Protein 2JKU (pdb70)

Organism: Homo sapiens (NCBI:txid9606)

Sequence (35 aa):
TSSSVLLRSPMPGVVVAVSVKPGDAVAEGQEIICVIEA

Radius of gyration: 10.78 Å; Cα con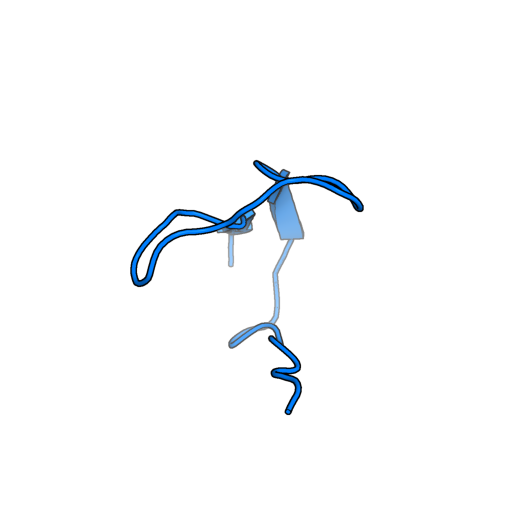tacts (8 Å, |Δi|>4): 30; chains: 1; bounding box: 30×16×17 Å

InterPro domains:
  IPR000089 Biotin/lipoyl attachment [PF00364] (661-727)
  IPR000089 Biotin/lipoyl attachment [PS50968] (653-728)
  IPR001882 Biotin-binding site [PS00188] (684-701)
  IPR005479 Carbamoyl phosphate synthase, ATP-binding domain [PF02786] (176-384)
  IPR005479 Carbamoyl phosphate synthase, ATP-binding domain [PS00866] (214-228)
  IPR005479 Carbamoyl phosphate synthase, ATP-binding domain [PS00867] (347-354)
  IPR005481 Biotin carboxylase-like, N-terminal domain [PF00289] (63-171)
  IPR005482 Biotin carboxylase, C-terminal [PF02785] (397-505)
  IPR005482 Biotin carboxylase, C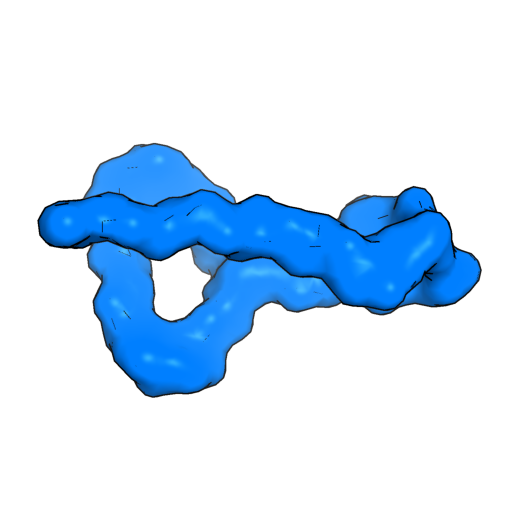-terminal [SM00878] (397-505)
  IPR011053 Single hybrid motif [SSF51230] (648-728)
  IPR011054 Rudiment single hybrid motif [SSF51246] (392-508)
  IPR011761 ATP-grasp fold [PS50975] (181-378)
  IPR011764 Biotin carboxylation domain [PS50979] (62-509)
  IPR013815 ATP-grasp fold, subdomain 1 [G3DSA:3.30.1490.20] (193-263)
  IPR016185 Pre-ATP-grasp domain superfamily [SSF52440] (39-174)
  IPR041265 Propionyl-coenzyme A carboxylase, BT domain [PF18140] (525-653)
  IPR050856 Biotin-dependent Carboxylase Complex [PTHR18866] (57-728)

B-factor: mean 18.81, std 12.74, range [7.43, 69.03]

GO terms:
  GO:1901290 succinyl-CoA biosynthetic process (P, IDA)
  GO:0004658 propionyl-CoA carboxylase activity (F, IDA)
  GO:0005759 mitochondrial matrix (C, IDA)
  GO:0005759 mitochondrial matrix (C, EXP)
  GO:0019626 short-chain fatty acid catabolic process (P, IC)
  GO:0004658 propionyl-CoA carboxylase activity (F, IMP)
  GO:0009374 biotin binding (F, TAS)
  GO:0005739 mitochondrion (C, HTP)
  GO:0005759 mitochondrial matrix (C, TAS)
  GO:0005829 cytosol (C, TAS)
  GO:0005515 protein binding (F, IPI)
  GO:0005739 mitochondrion (C, IDA)
  GO:0019899 enzym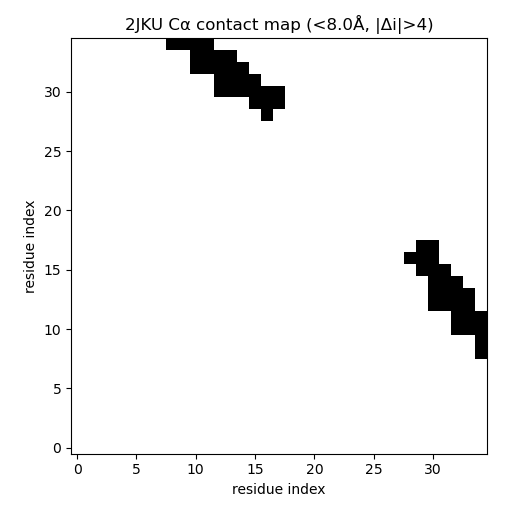e binding (F, IPI)

Nearest PDB structures (foldseek):
  2jku-assembly1_A-2  TM=1.028E+00  e=1.042E-03  Homo sapiens
  2k7v-assembly1_B  TM=7.470E-01  e=1.333E+00  Escherichia coli K-12

Secondary structure (DSSP, 8-state):
-------SSS-EEEEE---TT----TT---EEEE-

Foldseek 3Di:
DDDDDDDPDDFAWDDADDDPPDDDDVPDDGTDTDD

Solvent-accessible surface area: 3312 Å² total; per-residue (Å²): 201,101,100,107,128,197,68,122,69,125,43,101,87,72,45,99,62,39,148,138,85,72,90,84,66,178,72,85,100,57,50,64,40,105,114

Structure (mmCIF, N/CA/C/O backbone):
data_2JKU
#
_entry.id   2JKU
#
_cell.length_a   56.107
_cell.length_b   56.107
_cell.length_c   58.083
_cell.angle_alpha   90.00
_cell.angle_beta   90.00
_cell.angle_gamma   120.00
#
_symmetry.space_group_name_H-M   'P 64 2 2'
#
loop_
_entity.id
_entity.type
_entity.pdbx_description
1 polymer 'PROPIONYL-COA CARBOXYLASE ALPHA CHAIN, MITOCHONDRIAL'
2 non-polymer 'TETRAETHYLENE GLYCOL'
3 water water
#
loop_
_atom_site.group_PDB
_atom_site.id
_atom_site.type_symbol
_atom_site.label_atom_id
_atom_site.label_alt_id
_atom_site.label_comp_id
_atom_site.label_asym_id
_atom_site.label_entity_id
_atom_site.label_seq_id
_atom_site.pdbx_PDB_ins_code
_atom_site.Cartn_x
_atom_site.Cartn_y
_atom_site.Cartn_z
_atom_site.occupancy
_atom_site.B_iso_or_equiv
_atom_site.auth_seq_id
_atom_site.auth_comp_id
_atom_site.auth_asym_id
_atom_site.auth_atom_id
_atom_site.pdbx_PDB_model_num
ATOM 1 N N . THR A 1 24 ? -43.839 1.438 3.777 1.00 40.42 633 THR A N 1
ATOM 2 C CA . THR A 1 24 ? -44.011 2.569 2.820 1.00 37.71 633 THR A CA 1
ATOM 3 C C . T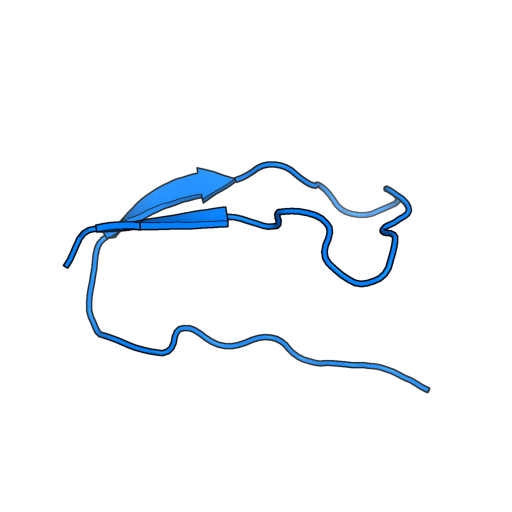HR A 1 24 ? -42.712 3.362 2.578 1.00 34.07 633 THR A C 1
ATOM 4 O O . THR A 1 24 ? -42.616 4.100 1.598 1.00 31.12 633 THR A O 1
ATOM 8 N N . SER A 1 25 ? -41.730 3.232 3.466 1.00 31.65 634 SER A N 1
ATOM 9 C CA . SER A 1 25 ? -40.502 4.022 3.343 1.00 29.80 634 SER A CA 1
ATOM 10 C C . SER A 1 25 ? -39.236 3.185 3.469 1.00 26.77 634 SER A C 1
ATOM 11 O O . SER A 1 25 ? -39.224 2.133 4.124 1.00 30.91 634 SER A O 1
ATOM 14 N N . SER A 1 26 ? -38.174 3.683 2.845 1.00 20.54 635 SER A N 1
ATOM 15 C CA A SER A 1 26 ? -36.869 3.035 2.830 0.50 17.11 635 SER A CA 1
ATOM 16 C CA B SER A 1 26 ? -36.889 3.020 2.878 0.50 16.89 635 SER A CA 1
ATOM 17 C C . SER A 1 26 ? -35.873 3.974 3.492 1.00 13.63 635 SER A C 1
ATOM 18 O O . SER A 1 26 ? -35.863 5.173 3.194 1.00 15.71 635 SER A O 1
ATOM 23 N N . VAL A 1 27 ? -35.044 3.438 4.379 1.00 10.66 636 VAL A N 1
ATOM 24 C CA . VAL A 1 27 ? -33.989 4.192 5.009 1.00 9.43 636 VAL A CA 1
ATOM 25 C C . VAL A 1 27 ? -32.679 3.655 4.456 1.00 10.03 636 VAL A C 1
ATOM 26 O O . VAL A 1 27 ? -32.365 2.483 4.643 1.00 10.79 636 VAL A O 1
ATOM 30 N N . LEU A 1 28 ? -31.938 4.500 3.745 1.00 9.00 637 LEU A N 1
ATOM 31 C CA A LEU A 1 28 ? -30.665 4.086 3.196 0.50 8.56 637 LEU A CA 1
ATOM 32 C CA B LEU A 1 28 ? -30.649 4.138 3.163 0.50 8.86 637 LEU A CA 1
ATOM 33 C C . LEU A 1 28 ? -29.548 4.510 4.140 1.00 8.10 637 LEU A C 1
ATOM 34 O O . LEU A 1 28 ? -29.525 5.637 4.625 1.00 9.94 637 LEU A O 1
ATOM 43 N N . ARG A 1 29 ? -28.637 3.575 4.383 1.00 8.13 638 ARG A N 1
ATOM 44 C CA . ARG A 1 29 ? -27.522 3.751 5.293 1.00 8.12 638 ARG A CA 1
ATOM 45 C C . ARG A 1 29 ? -26.190 3.532 4.578 1.00 7.81 638 ARG A C 1
ATOM 46 O O . ARG A 1 29 ? -26.112 2.839 3.567 1.00 9.54 638 ARG A O 1
ATOM 54 N N . SER A 1 30 ? -25.127 4.115 5.111 1.00 7.63 639 SER A N 1
ATOM 55 C CA . SER A 1 30 ? -23.818 3.877 4.545 1.00 8.27 639 SER A CA 1
ATOM 56 C C . SER A 1 30 ? -23.394 2.435 4.775 1.00 8.92 639 SER A C 1
ATOM 57 O O . SER A 1 30 ? -23.542 1.914 5.871 1.00 9.44 639 SER A O 1
ATOM 60 N N . PRO A 1 31 ? -22.826 1.800 3.751 1.00 10.35 640 PRO A N 1
ATOM 61 C CA . PRO A 1 31 ? -22.316 0.451 3.946 1.00 11.40 640 PRO A CA 1
ATOM 62 C C . PRO A 1 31 ? -20.897 0.390 4.531 1.00 11.50 640 PRO A C 1
ATOM 63 O O . PRO A 1 31 ? -20.387 -0.691 4.797 1.00 11.10 640 PRO A O 1
ATOM 67 N N . MET A 1 32 ? -20.267 1.538 4.750 1.00 11.11 641 MET A N 1
ATOM 68 C CA . MET A 1 32 ? -18.877 1.552 5.184 1.00 12.05 641 MET A CA 1
ATOM 69 C C . MET A 1 32 ? -18.524 2.870 5.857 1.00 11.38 641 MET A C 1
ATOM 70 O O . MET A 1 32 ? -19.176 3.884 5.616 1.00 11.86 641 MET A O 1
ATOM 75 N N . PRO A 1 33 ? -17.480 2.860 6.692 1.00 11.68 642 PRO A N 1
ATOM 76 C CA . PRO A 1 33 ? -16.921 4.144 7.075 1.00 12.18 642 PRO A CA 1
ATOM 77 C C . PRO A 1 33 ? -16.289 4.846 5.870 1.00 11.20 642 PRO A C 1
ATOM 78 O O . PRO A 1 33 ? -15.639 4.214 5.030 1.00 13.12 642 PRO A O 1
ATOM 82 N N . GLY A 1 34 ? -16.483 6.151 5.788 1.00 10.11 643 GLY A N 1
ATOM 83 C CA . GLY A 1 34 ? -15.926 6.898 4.697 1.00 10.54 643 GLY A CA 1
ATOM 84 C C . GLY A 1 34 ? -16.292 8.357 4.748 1.00 9.94 643 GLY A C 1
ATOM 85 O O . GLY A 1 34 ? -16.723 8.879 5.785 1.00 11.19 643 GLY A O 1
ATOM 86 N N . VAL A 1 35 ? -16.093 9.011 3.614 1.00 11.21 644 VAL A N 1
ATOM 87 C CA . VAL A 1 35 ? -16.428 10.406 3.442 1.00 11.04 644 VAL A CA 1
ATOM 88 C C . VAL A 1 35 ? -17.334 10.523 2.230 1.00 11.05 644 VAL A C 1
ATOM 89 O O . VAL A 1 35 ? -17.063 9.933 1.194 1.00 11.62 644 VAL A O 1
ATOM 93 N N . VAL A 1 36 ? -18.407 11.288 2.376 1.00 10.09 645 VAL A N 1
ATOM 94 C CA . VAL A 1 36 ? -19.339 11.512 1.299 1.00 10.02 645 VAL A CA 1
ATOM 95 C C . VAL A 1 36 ? -18.679 12.456 0.296 1.00 11.38 645 VAL A C 1
ATOM 96 O O . VAL A 1 36 ? -18.267 13.575 0.642 1.00 13.33 645 VAL A O 1
ATOM 100 N N . VAL A 1 37 ? -18.560 12.027 -0.950 1.00 10.78 646 VAL A N 1
ATOM 101 C CA . VAL A 1 37 ? -17.926 12.900 -1.934 1.00 12.90 646 VAL A CA 1
ATOM 102 C C . VAL A 1 37 ? -18.913 13.565 -2.894 1.00 12.22 646 VAL A C 1
ATOM 103 O O . VAL A 1 37 ? -18.611 14.616 -3.461 1.00 16.46 646 VAL A O 1
ATOM 107 N N . ALA A 1 38 ? -20.101 12.979 -3.046 1.00 11.34 647 ALA A N 1
ATOM 108 C CA . ALA A 1 38 ? -21.141 13.532 -3.895 1.00 11.14 647 ALA A CA 1
ATOM 109 C C . ALA A 1 38 ? -22.498 13.079 -3.401 1.00 10.24 647 ALA A C 1
ATOM 110 O O . ALA A 1 38 ? -22.640 11.961 -2.907 1.00 11.39 647 ALA A O 1
ATOM 112 N N . VAL A 1 39 ? -23.478 13.969 -3.512 1.00 11.02 648 VAL A N 1
ATOM 113 C CA . VAL A 1 39 ? -24.869 13.690 -3.220 1.00 10.78 648 VAL A CA 1
ATOM 114 C C . VAL A 1 39 ? -25.685 14.189 -4.397 1.00 11.40 648 VAL A C 1
ATOM 115 O O . VAL A 1 39 ? -25.534 15.339 -4.812 1.00 14.57 648 VAL A O 1
ATOM 119 N N . SER A 1 40 ? -26.524 13.308 -4.937 1.00 10.48 649 SER A N 1
ATOM 120 C CA . SER A 1 40 ? -27.190 13.531 -6.214 1.00 10.67 649 SER A CA 1
ATOM 121 C C . SER A 1 40 ? -28.670 13.812 -6.120 1.00 10.80 649 SER A C 1
ATOM 122 O O . SER A 1 40 ? -29.314 13.992 -7.139 1.00 14.27 649 SER A O 1
ATOM 125 N N . VAL A 1 41 ? -29.219 13.796 -4.912 1.00 10.67 650 VAL A N 1
ATOM 126 C CA . VAL A 1 41 ? -30.632 14.034 -4.684 1.00 10.12 650 VAL A CA 1
ATOM 127 C C . VAL A 1 41 ? -30.832 14.987 -3.502 1.00 10.59 650 VAL A C 1
ATOM 128 O O . VAL A 1 41 ? -29.958 15.128 -2.646 1.00 11.86 650 VAL A O 1
ATOM 132 N N . LYS A 1 42 ? -31.996 15.627 -3.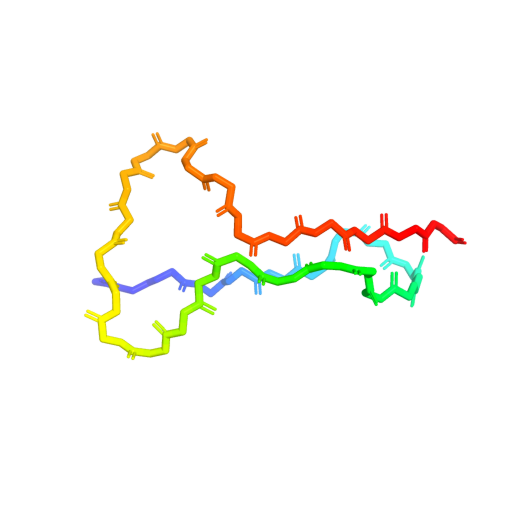469 1.00 11.35 651 LYS A N 1
ATOM 133 C CA . LYS A 1 42 ? -32.414 16.444 -2.349 1.00 11.79 651 LYS A CA 1
ATOM 134 C C . LYS A 1 42 ? -33.865 16.146 -2.020 1.00 11.52 651 LYS A C 1
ATOM 135 O O . LYS A 1 42 ? -34.570 15.561 -2.834 1.00 10.95 651 LYS A O 1
ATOM 141 N N . PRO A 1 43 ? -34.324 16.529 -0.813 1.00 11.76 652 PRO A N 1
ATOM 142 C CA . PRO A 1 43 ? -35.705 16.250 -0.479 1.00 11.40 652 PRO A CA 1
ATOM 143 C C . PRO A 1 43 ? -36.665 16.818 -1.530 1.00 11.48 652 PRO A C 1
ATOM 144 O O . PRO A 1 43 ? -36.495 17.953 -1.982 1.00 13.50 652 PRO A O 1
ATOM 148 N N . GLY A 1 44 ? -37.653 16.017 -1.897 1.00 11.53 653 GLY A N 1
ATOM 149 C CA . GLY A 1 44 ? -38.639 16.374 -2.898 1.00 11.85 653 GLY A CA 1
ATOM 150 C C . GLY A 1 44 ? -38.347 15.784 -4.265 1.00 11.82 653 GLY A C 1
ATOM 151 O O . GLY A 1 44 ? -39.240 15.676 -5.091 1.00 12.84 653 GLY A O 1
ATOM 152 N N . ASP A 1 45 ? -37.097 15.405 -4.514 1.00 9.27 654 ASP A N 1
ATOM 153 C CA . ASP A 1 45 ? -36.767 14.756 -5.775 1.00 9.63 654 ASP A CA 1
ATOM 154 C C . ASP A 1 45 ? -37.394 13.360 -5.824 1.00 10.44 654 ASP A C 1
ATOM 155 O O . ASP A 1 45 ? -37.428 12.626 -4.811 1.00 11.87 654 ASP A O 1
ATOM 160 N N . ALA A 1 46 ? -37.827 12.963 -7.013 1.00 9.35 655 ALA A N 1
ATOM 161 C CA . ALA A 1 46 ? -38.174 11.564 -7.247 1.00 10.27 655 ALA A CA 1
ATOM 162 C C . ALA A 1 46 ? -36.896 10.748 -7.433 1.00 10.36 655 ALA A C 1
ATOM 163 O O . ALA A 1 46 ? -35.859 11.279 -7.765 1.00 10.93 655 ALA A O 1
ATOM 165 N N . VAL A 1 47 ? -37.006 9.448 -7.202 1.00 9.24 656 VAL A N 1
ATOM 166 C CA . VAL A 1 47 ? -35.961 8.502 -7.559 1.00 8.83 656 VAL A CA 1
ATOM 167 C C . VAL A 1 47 ? -36.580 7.293 -8.237 1.00 8.98 656 VAL A C 1
ATOM 168 O O . VAL A 1 47 ? -37.701 6.894 -7.931 1.00 10.32 656 VAL A O 1
ATOM 172 N N . ALA A 1 48 ? -35.828 6.738 -9.180 1.00 9.86 657 ALA A N 1
ATOM 173 C CA . ALA A 1 48 ? -36.132 5.457 -9.788 1.00 10.50 657 ALA A CA 1
ATOM 174 C C . ALA A 1 48 ? -35.339 4.378 -9.057 1.00 9.23 657 ALA A C 1
ATOM 175 O O . ALA A 1 48 ? -34.301 4.663 -8.453 1.00 9.45 657 ALA A O 1
ATOM 177 N N . GLU A 1 49 ? -35.804 3.138 -9.149 1.00 9.65 658 GLU A N 1
ATOM 178 C CA . GLU A 1 49 ? -34.986 2.023 -8.663 1.00 9.28 658 GLU A CA 1
ATOM 179 C C . GLU A 1 49 ? -33.671 2.053 -9.418 1.00 9.13 658 GLU A C 1
ATOM 180 O O . GLU A 1 49 ? -33.638 2.178 -10.646 1.00 11.25 658 GLU A O 1
ATOM 186 N N . GLY A 1 50 ? -32.575 1.987 -8.677 1.00 9.59 659 GLY A N 1
ATOM 187 C CA . GLY A 1 50 ? -31.254 1.978 -9.260 1.00 9.57 659 GLY A CA 1
ATOM 188 C C . GLY A 1 50 ? -30.623 3.332 -9.466 1.00 8.13 659 GLY A C 1
ATOM 189 O O . GLY A 1 50 ? -29.473 3.426 -9.882 1.00 10.28 659 GLY A O 1
ATOM 190 N N . GLN A 1 51 ? -31.364 4.397 -9.160 1.00 8.21 660 GLN A N 1
ATOM 191 C CA . GLN A 1 51 ? -30.846 5.739 -9.365 1.00 8.32 660 GLN A CA 1
ATOM 192 C C . GLN A 1 51 ? -29.842 6.110 -8.284 1.00 7.48 660 GLN A C 1
ATOM 193 O O . GLN A 1 51 ? -30.068 5.870 -7.102 1.00 8.31 660 GLN A O 1
ATOM 199 N N . GLU A 1 52 ? -28.750 6.727 -8.711 1.00 8.57 661 GLU A N 1
ATOM 200 C CA . GLU A 1 52 ? -27.684 7.136 -7.812 1.00 8.36 661 GLU A CA 1
ATOM 201 C C . GLU A 1 52 ? -28.178 8.164 -6.783 1.00 9.12 661 GLU A C 1
ATOM 202 O O . GLU A 1 52 ? -28.819 9.169 -7.128 1.00 10.30 661 GLU A O 1
ATOM 208 N N . ILE A 1 53 ? -27.809 7.907 -5.530 1.00 9.09 662 ILE A N 1
ATOM 209 C CA A ILE A 1 53 ? -28.106 8.769 -4.383 0.50 8.74 662 ILE A CA 1
ATOM 210 C CA B ILE A 1 53 ? -28.109 8.823 -4.446 0.50 9.55 662 ILE A CA 1
ATOM 211 C C . ILE A 1 53 ? -26.859 9.541 -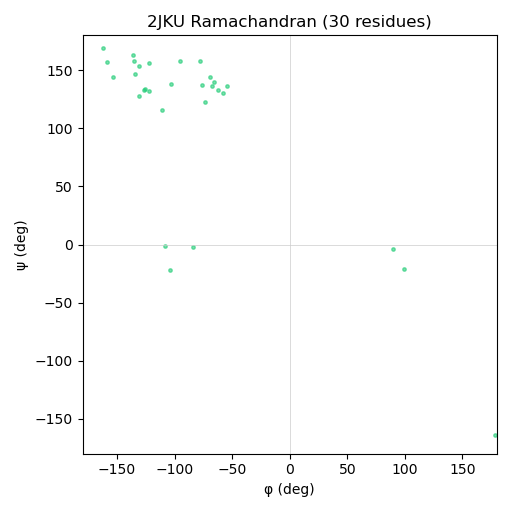3.967 1.00 8.72 662 ILE A C 1
ATOM 212 O O . ILE A 1 53 ? -26.894 10.756 -3.767 1.00 10.46 662 ILE A O 1
ATOM 221 N N . CYS A 1 54 ? -25.767 8.806 -3.770 1.00 8.87 663 CYS A N 1
ATOM 222 C CA . CYS A 1 54 ? -24.526 9.418 -3.333 1.00 9.41 663 CYS A CA 1
ATOM 223 C C . CYS A 1 54 ? -23.326 8.519 -3.591 1.00 8.66 663 CYS A C 1
ATOM 224 O O . CYS A 1 54 ? -23.481 7.350 -3.923 1.00 10.30 663 CYS A O 1
ATOM 227 N N . VAL A 1 55 ? -22.140 9.096 -3.434 1.00 9.27 664 VAL A N 1
ATOM 228 C CA . VAL A 1 55 ? -20.873 8.379 -3.567 1.00 10.64 664 VAL A CA 1
ATOM 229 C C . VAL A 1 55 ? -20.079 8.624 -2.292 1.00 10.08 664 VA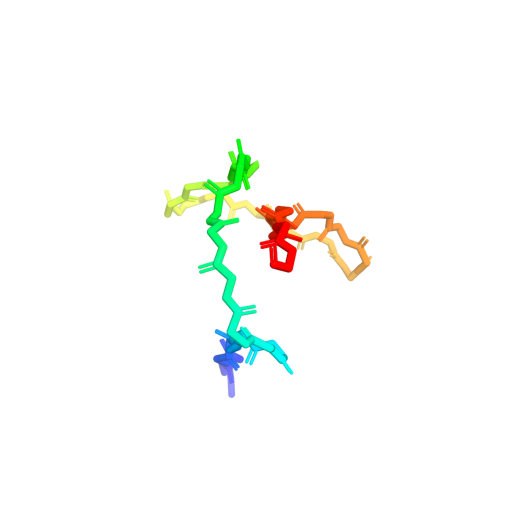L A C 1
ATOM 230 O O . VAL A 1 55 ? -19.979 9.757 -1.821 1.00 9.39 664 VAL A O 1
ATOM 234 N N . ILE A 1 56 ? -19.540 7.549 -1.742 1.00 9.88 665 ILE A N 1
ATOM 235 C CA . ILE A 1 56 ? -18.767 7.571 -0.522 1.00 9.80 665 ILE A CA 1
ATOM 236 C C . ILE A 1 56 ? -17.388 6.986 -0.828 1.00 11.80 665 ILE A C 1
ATOM 237 O O . ILE A 1 56 ? -17.287 5.934 -1.456 1.00 12.60 665 ILE A O 1
ATOM 242 N N . GLU A 1 57 ? -16.336 7.674 -0.382 1.00 11.45 666 GLU A N 1
ATOM 243 C CA . GLU A 1 57 ? -14.966 7.175 -0.536 1.00 14.31 666 GLU A CA 1
ATOM 244 C C . GLU A 1 57 ? -14.500 6.627 0.784 1.00 15.55 666 GLU A C 1
ATOM 245 O O . GLU A 1 57 ? -14.771 7.211 1.834 1.00 14.43 666 GLU A O 1
ATOM 251 N N . ALA A 1 58 ? -13.820 5.481 0.713 1.00 20.83 667 ALA A N 1
ATOM 252 C CA . ALA A 1 58 ? -13.468 4.700 1.895 1.00 27.49 667 ALA A CA 1
ATOM 253 C C . ALA A 1 58 ? -12.523 5.474 2.790 1.00 32.84 667 ALA 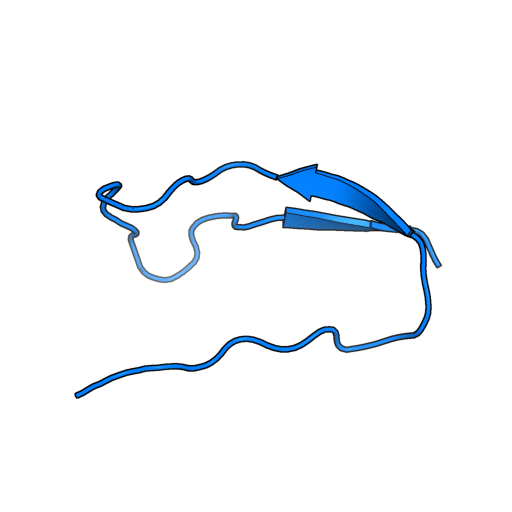A C 1
ATOM 254 O O . ALA A 1 58 ? -11.779 6.323 2.301 1.00 32.39 667 ALA A O 1
#